Protein AF-A0A840Z2F3-F1 (afdb_monomer)

Structure (mmCIF, N/CA/C/O backbone):
data_AF-A0A840Z2F3-F1
#
_entry.id   AF-A0A840Z2F3-F1
#
loop_
_atom_site.group_PDB
_atom_site.id
_atom_site.type_symbol
_atom_site.label_atom_id
_atom_site.label_alt_id
_atom_site.label_comp_id
_atom_site.label_asym_id
_atom_site.label_entity_id
_atom_site.label_seq_id
_atom_site.pdbx_PDB_ins_code
_atom_site.Cartn_x
_atom_site.Cartn_y
_atom_site.Cartn_z
_atom_site.occupancy
_atom_site.B_iso_or_equiv
_atom_site.auth_seq_id
_atom_site.auth_comp_id
_atom_site.auth_asym_id
_atom_site.auth_atom_id
_atom_site.pdbx_PDB_model_num
ATOM 1 N N . MET A 1 1 ? -11.720 -9.420 8.077 1.00 64.56 1 MET A N 1
ATOM 2 C CA . MET A 1 1 ? -11.675 -9.975 6.702 1.00 64.56 1 MET A CA 1
ATOM 3 C C . MET A 1 1 ? -10.958 -9.035 5.726 1.00 64.56 1 MET A C 1
ATOM 5 O O . MET A 1 1 ? -10.013 -9.475 5.087 1.00 64.56 1 MET A O 1
ATOM 9 N N . ILE A 1 2 ? -11.306 -7.740 5.676 1.00 78.44 2 ILE A N 1
ATOM 10 C CA . ILE A 1 2 ? -10.686 -6.747 4.766 1.00 78.44 2 ILE A CA 1
ATOM 11 C C . ILE A 1 2 ? -9.157 -6.634 4.936 1.00 78.44 2 ILE A C 1
ATOM 13 O O . ILE A 1 2 ? -8.426 -6.596 3.950 1.00 78.44 2 ILE A O 1
ATOM 17 N N . GLY A 1 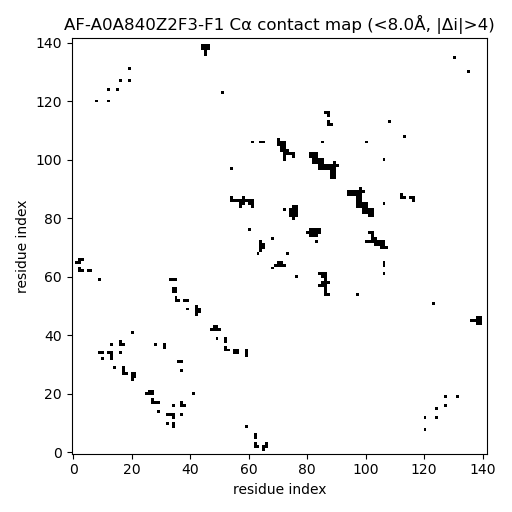3 ? -8.647 -6.679 6.174 1.00 79.38 3 GLY A N 1
ATOM 18 C CA . GLY A 1 3 ? -7.201 -6.673 6.433 1.00 79.38 3 GLY A CA 1
ATOM 19 C C . GLY A 1 3 ? -6.428 -7.838 5.790 1.00 79.38 3 GLY A C 1
ATOM 20 O O . GLY A 1 3 ? -5.272 -7.653 5.412 1.00 79.38 3 GLY A O 1
ATOM 21 N N . ASN A 1 4 ? -7.060 -9.007 5.610 1.00 83.69 4 ASN A N 1
ATOM 22 C CA . ASN A 1 4 ? -6.441 -10.154 4.935 1.00 83.69 4 ASN A CA 1
ATOM 23 C C . ASN A 1 4 ? -6.367 -9.922 3.425 1.00 83.69 4 ASN A C 1
ATOM 25 O O . ASN A 1 4 ? -5.296 -10.079 2.849 1.00 83.69 4 ASN A O 1
ATOM 29 N N . GLY A 1 5 ? -7.456 -9.450 2.810 1.00 84.88 5 GLY A N 1
ATOM 30 C CA . GLY A 1 5 ? -7.468 -9.114 1.383 1.00 84.88 5 GLY A CA 1
ATOM 31 C C . GLY A 1 5 ? -6.433 -8.039 1.035 1.00 84.88 5 GLY A C 1
ATOM 32 O O . GLY A 1 5 ? -5.634 -8.217 0.120 1.00 84.88 5 GLY A O 1
ATOM 33 N N . LEU A 1 6 ? -6.343 -6.968 1.834 1.00 85.69 6 LEU A N 1
ATOM 34 C CA . LEU A 1 6 ? -5.294 -5.952 1.665 1.00 85.69 6 LEU A CA 1
ATOM 35 C C . LEU A 1 6 ? -3.883 -6.530 1.831 1.00 85.69 6 LEU A C 1
ATOM 37 O O . LEU A 1 6 ? -2.946 -6.096 1.163 1.00 85.69 6 LEU A O 1
ATOM 41 N N . ARG A 1 7 ? -3.706 -7.513 2.719 1.00 87.25 7 ARG A N 1
ATOM 42 C CA . ARG A 1 7 ? -2.418 -8.184 2.907 1.00 87.25 7 ARG A CA 1
ATOM 43 C C . ARG A 1 7 ? -2.027 -9.035 1.711 1.00 87.25 7 ARG A C 1
ATOM 45 O O . ARG A 1 7 ? -0.850 -9.038 1.360 1.00 87.25 7 ARG A O 1
ATOM 52 N N . GLU A 1 8 ? -2.978 -9.728 1.109 1.00 89.75 8 GLU A N 1
ATOM 53 C CA . GLU A 1 8 ? -2.760 -10.528 -0.092 1.00 89.75 8 GLU A CA 1
ATOM 54 C C . GLU A 1 8 ? -2.453 -9.642 -1.301 1.00 89.75 8 GLU A C 1
ATOM 56 O O . GLU A 1 8 ? -1.465 -9.898 -1.984 1.00 89.75 8 GLU A O 1
ATOM 61 N N . LEU A 1 9 ? -3.196 -8.546 -1.498 1.00 89.12 9 LEU A N 1
ATOM 62 C CA . LEU A 1 9 ? -2.913 -7.563 -2.552 1.00 89.12 9 LEU A CA 1
ATOM 63 C C . LEU A 1 9 ? -1.521 -6.938 -2.395 1.00 89.12 9 LEU A C 1
ATOM 65 O O . LEU A 1 9 ? -0.743 -6.897 -3.349 1.00 89.12 9 LEU A O 1
ATOM 69 N N . ASP A 1 10 ? -1.165 -6.513 -1.178 1.00 89.88 10 ASP A N 1
ATOM 70 C CA . ASP A 1 10 ? 0.169 -5.972 -0.914 1.00 89.88 10 ASP A CA 1
ATOM 71 C C . ASP A 1 10 ? 1.263 -7.023 -1.133 1.00 89.88 10 ASP A C 1
ATOM 73 O O . ASP A 1 10 ? 2.326 -6.713 -1.669 1.00 89.88 10 ASP A O 1
ATOM 77 N N . ARG A 1 11 ? 1.010 -8.285 -0.755 1.00 89.81 11 ARG A N 1
ATOM 78 C CA . ARG A 1 11 ? 1.959 -9.382 -0.969 1.00 89.81 11 ARG A CA 1
ATOM 79 C C . ARG A 1 11 ? 2.120 -9.714 -2.450 1.00 89.81 11 ARG A C 1
ATOM 81 O O . ARG A 1 11 ? 3.247 -9.967 -2.867 1.00 89.81 11 ARG A O 1
ATOM 88 N N . PHE A 1 12 ? 1.043 -9.688 -3.228 1.00 90.38 12 PHE A N 1
ATOM 89 C CA . PHE A 1 12 ? 1.098 -9.873 -4.673 1.00 90.38 12 PHE A CA 1
ATOM 90 C C . PHE A 1 12 ? 1.979 -8.801 -5.325 1.00 90.38 12 PHE A C 1
ATOM 92 O O . PHE A 1 12 ? 2.934 -9.142 -6.021 1.00 90.38 12 PHE A O 1
ATOM 99 N N . LEU A 1 13 ? 1.750 -7.519 -5.012 1.00 90.75 13 LEU A N 1
ATOM 100 C CA . LEU A 1 13 ? 2.592 -6.430 -5.521 1.00 90.75 13 LEU A CA 1
ATOM 101 C C . LEU A 1 13 ? 4.056 -6.579 -5.074 1.00 90.75 13 LEU A C 1
ATOM 103 O O . LEU A 1 13 ? 4.980 -6.338 -5.848 1.00 90.75 13 LEU A O 1
ATOM 107 N N . ASN A 1 14 ? 4.281 -7.007 -3.831 1.00 91.44 14 ASN A N 1
ATOM 108 C CA . ASN A 1 14 ? 5.617 -7.252 -3.297 1.00 91.44 14 ASN A CA 1
ATOM 109 C C . ASN A 1 14 ? 6.392 -8.323 -4.088 1.00 91.44 14 ASN A C 1
ATOM 111 O O . ASN A 1 14 ? 7.595 -8.162 -4.279 1.00 91.44 14 ASN A O 1
ATOM 115 N N . VAL A 1 15 ? 5.713 -9.390 -4.524 1.00 91.25 15 VAL A N 1
ATOM 116 C CA . VAL A 1 15 ? 6.289 -10.455 -5.364 1.00 91.25 15 VAL A CA 1
ATOM 117 C C . VAL A 1 15 ? 6.507 -9.958 -6.790 1.00 91.25 15 VAL A C 1
ATOM 119 O O . VAL A 1 15 ? 7.592 -10.141 -7.328 1.00 91.25 15 VAL A O 1
ATOM 122 N N . LEU A 1 16 ? 5.536 -9.251 -7.376 1.00 89.94 16 LEU A N 1
ATOM 123 C CA . LEU A 1 16 ? 5.674 -8.675 -8.719 1.00 89.94 16 LEU A CA 1
ATOM 124 C C . LEU A 1 16 ? 6.895 -7.744 -8.825 1.00 89.94 16 LEU A C 1
ATOM 126 O O . LEU A 1 16 ? 7.594 -7.740 -9.838 1.00 89.94 16 LEU A O 1
ATOM 130 N N . LEU A 1 17 ? 7.191 -6.992 -7.762 1.00 89.88 17 LEU A N 1
ATOM 131 C CA . LEU A 1 17 ? 8.405 -6.182 -7.664 1.00 89.88 17 LEU A CA 1
ATOM 132 C C . LEU A 1 17 ? 9.689 -7.020 -7.657 1.00 89.88 17 LEU A C 1
ATOM 134 O O . LEU A 1 17 ? 10.644 -6.635 -8.324 1.00 89.88 17 LEU A O 1
ATOM 138 N N . ASP A 1 18 ? 9.732 -8.148 -6.942 1.00 89.69 18 ASP A N 1
ATOM 139 C CA . ASP A 1 18 ? 10.906 -9.035 -6.959 1.00 89.69 18 ASP A CA 1
ATOM 140 C C . ASP A 1 18 ? 11.145 -9.622 -8.353 1.00 89.69 18 ASP A C 1
ATOM 142 O O . ASP A 1 18 ? 12.285 -9.647 -8.824 1.00 89.69 18 ASP A O 1
ATOM 146 N N . GLU A 1 19 ? 10.079 -10.047 -9.031 1.00 88.69 19 GLU A N 1
ATOM 147 C CA . GLU A 1 19 ? 10.160 -10.563 -10.400 1.00 88.69 19 GLU A CA 1
ATOM 148 C C . GLU A 1 19 ? 10.648 -9.479 -11.366 1.00 88.69 19 GLU A C 1
ATOM 150 O O . GLU A 1 19 ? 11.578 -9.697 -12.141 1.00 88.69 19 GLU A O 1
ATOM 155 N N . THR A 1 20 ? 10.108 -8.262 -11.252 1.00 87.00 20 THR A N 1
ATOM 156 C CA . THR A 1 20 ? 10.538 -7.110 -12.062 1.00 87.00 20 THR A CA 1
ATOM 157 C C . THR A 1 20 ? 12.016 -6.787 -11.820 1.00 87.00 20 THR A C 1
ATOM 159 O O . THR A 1 20 ? 12.789 -6.636 -12.764 1.00 87.00 20 THR A O 1
ATOM 162 N N . MET A 1 21 ? 12.456 -6.746 -10.558 1.00 87.19 21 MET A N 1
ATOM 163 C CA . MET A 1 21 ? 13.870 -6.560 -10.214 1.00 87.19 21 MET A CA 1
ATOM 164 C C . MET A 1 21 ? 14.749 -7.658 -10.830 1.00 87.19 21 MET A C 1
ATOM 166 O O . MET A 1 21 ? 15.792 -7.351 -11.410 1.00 87.19 21 MET A O 1
ATOM 170 N N . THR A 1 22 ? 14.313 -8.917 -10.766 1.00 87.94 22 THR A N 1
ATOM 171 C CA . THR A 1 22 ? 15.037 -10.071 -11.323 1.00 87.94 22 THR A CA 1
ATOM 172 C C . THR A 1 22 ? 15.185 -9.963 -12.841 1.00 87.94 22 THR A C 1
ATOM 174 O O . THR A 1 22 ? 16.288 -10.134 -13.364 1.00 87.94 22 THR A O 1
ATOM 177 N N . LEU A 1 23 ? 14.116 -9.587 -13.550 1.00 86.69 23 LEU A N 1
ATOM 178 C CA . LEU A 1 23 ? 14.134 -9.346 -14.999 1.00 86.69 23 LEU A CA 1
ATOM 179 C C . LEU A 1 23 ? 15.140 -8.254 -15.397 1.00 86.69 23 LEU A C 1
ATOM 181 O O . LEU A 1 23 ? 15.828 -8.377 -16.412 1.00 86.69 23 LEU A O 1
ATOM 185 N N . HIS A 1 24 ? 15.302 -7.224 -14.564 1.00 83.75 24 HIS A N 1
ATOM 186 C CA . HIS A 1 24 ? 16.296 -6.164 -14.756 1.00 83.75 24 HIS A CA 1
ATOM 187 C C . HIS A 1 24 ? 17.697 -6.497 -14.209 1.00 83.75 24 HIS A C 1
ATOM 189 O O . HIS A 1 24 ? 18.563 -5.622 -14.179 1.00 83.75 24 HIS A O 1
ATOM 195 N N . ARG A 1 25 ? 17.956 -7.754 -13.813 1.00 86.00 25 ARG A N 1
ATOM 196 C CA . ARG A 1 25 ? 19.225 -8.220 -13.212 1.00 86.00 25 ARG A CA 1
ATOM 197 C C . ARG A 1 25 ? 19.608 -7.471 -11.932 1.00 86.00 25 ARG A C 1
ATOM 199 O O . ARG A 1 25 ? 20.785 -7.363 -11.588 1.00 86.00 25 ARG A O 1
ATOM 206 N N . LEU A 1 26 ? 18.612 -6.962 -11.218 1.00 84.25 26 LEU A N 1
ATOM 207 C CA . LEU A 1 26 ? 18.775 -6.422 -9.880 1.00 84.25 26 LEU A CA 1
ATOM 208 C C . LEU A 1 26 ? 18.661 -7.530 -8.846 1.00 84.25 26 LEU A C 1
ATOM 210 O O . LEU A 1 26 ? 17.978 -8.534 -9.038 1.00 84.25 26 LEU A O 1
ATOM 214 N N . ARG A 1 27 ? 19.304 -7.318 -7.697 1.00 83.88 27 ARG A N 1
ATOM 215 C CA . ARG A 1 27 ? 19.164 -8.222 -6.559 1.00 83.88 27 ARG A CA 1
ATOM 216 C C . ARG A 1 27 ? 17.758 -8.091 -5.971 1.00 83.88 27 ARG A C 1
ATOM 218 O O . ARG A 1 27 ? 17.498 -7.148 -5.220 1.00 83.88 27 ARG A O 1
ATOM 225 N N . ALA A 1 28 ? 16.888 -9.047 -6.289 1.00 80.62 28 ALA A N 1
ATOM 226 C CA . ALA A 1 28 ? 15.613 -9.226 -5.606 1.00 80.62 28 ALA A CA 1
ATOM 227 C C . ALA A 1 28 ? 15.832 -9.431 -4.099 1.00 80.62 28 ALA A C 1
ATOM 229 O O . ALA A 1 28 ? 16.865 -9.953 -3.661 1.00 80.62 28 ALA A O 1
ATOM 230 N N . ARG A 1 29 ? 14.862 -8.992 -3.294 1.00 81.44 29 ARG A N 1
ATOM 231 C CA . ARG A 1 29 ? 14.918 -9.074 -1.827 1.00 81.44 29 ARG A CA 1
ATOM 232 C C . ARG A 1 29 ? 13.662 -9.776 -1.316 1.00 81.44 29 ARG A C 1
ATOM 234 O O . ARG A 1 29 ? 12.784 -9.119 -0.751 1.00 81.44 29 ARG A O 1
ATOM 241 N N . PRO A 1 30 ? 13.528 -11.095 -1.532 1.00 78.75 30 PRO A N 1
ATOM 242 C CA . PRO A 1 30 ? 12.312 -11.834 -1.182 1.00 78.75 30 PRO A CA 1
ATOM 243 C C . PRO A 1 30 ? 11.996 -11.794 0.323 1.0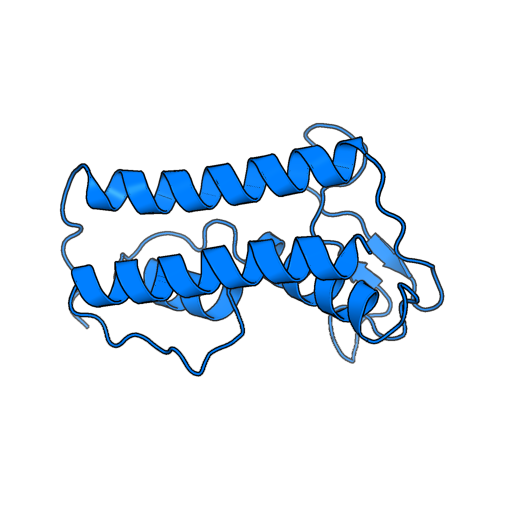0 78.75 30 PRO A C 1
ATOM 245 O O . PRO A 1 30 ? 10.835 -11.894 0.723 1.00 78.75 30 PRO A O 1
ATOM 248 N N . ASP A 1 31 ? 13.014 -11.578 1.155 1.00 81.44 31 ASP A N 1
ATOM 249 C CA . ASP A 1 31 ? 12.940 -11.364 2.600 1.00 81.44 31 ASP A CA 1
ATOM 250 C C . ASP A 1 31 ? 12.332 -10.001 2.990 1.00 81.44 31 ASP A C 1
ATOM 252 O O . ASP A 1 31 ? 11.737 -9.855 4.063 1.00 81.44 31 ASP A O 1
ATOM 256 N N . GLN A 1 32 ? 12.407 -9.002 2.107 1.00 81.75 32 GLN A N 1
ATOM 257 C CA . GLN A 1 32 ? 11.899 -7.658 2.357 1.00 81.75 32 GLN A CA 1
ATOM 258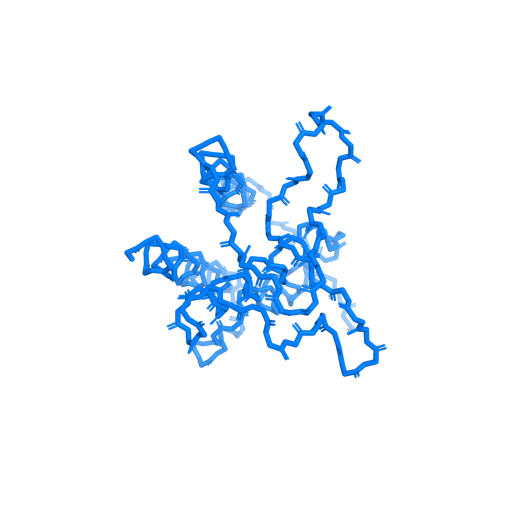 C C . GLN A 1 32 ? 10.371 -7.584 2.182 1.00 81.75 32 GLN A C 1
ATOM 260 O O . GLN A 1 32 ? 9.826 -7.265 1.126 1.00 81.75 32 GLN A O 1
ATOM 265 N N . LYS A 1 33 ? 9.645 -7.796 3.283 1.00 77.94 33 LYS A N 1
ATOM 266 C CA . LYS A 1 33 ? 8.167 -7.770 3.326 1.00 77.94 33 LYS A CA 1
ATOM 267 C C . LYS A 1 33 ? 7.535 -6.377 3.177 1.00 77.94 33 LYS A C 1
ATOM 269 O O . LYS A 1 33 ? 6.313 -6.260 3.181 1.00 77.94 33 LYS A O 1
ATOM 274 N N . ASN A 1 34 ? 8.341 -5.317 3.100 1.00 84.38 34 ASN A N 1
ATOM 275 C CA . ASN A 1 34 ? 7.859 -3.947 2.930 1.00 84.38 34 ASN A CA 1
ATOM 276 C C . ASN A 1 34 ? 7.893 -3.555 1.446 1.00 84.38 34 ASN A C 1
ATOM 278 O O . ASN A 1 34 ? 8.960 -3.291 0.886 1.00 84.38 34 ASN A O 1
ATOM 282 N N . THR A 1 35 ? 6.708 -3.508 0.839 1.00 89.06 35 THR A N 1
ATOM 283 C CA . THR A 1 35 ? 6.482 -3.162 -0.570 1.00 89.06 35 THR A CA 1
ATOM 284 C C . THR A 1 35 ? 6.959 -1.753 -0.909 1.00 89.06 35 THR A C 1
ATOM 286 O O . THR A 1 35 ? 7.636 -1.580 -1.918 1.00 89.06 35 THR A O 1
ATOM 289 N N . ALA A 1 36 ? 6.728 -0.766 -0.037 1.00 89.06 36 ALA A N 1
ATOM 290 C CA . ALA A 1 36 ? 7.194 0.605 -0.257 1.00 89.06 36 ALA A CA 1
ATOM 291 C C . ALA A 1 36 ? 8.725 0.692 -0.331 1.00 89.06 36 ALA A C 1
ATOM 293 O O . ALA A 1 36 ? 9.275 1.350 -1.207 1.00 89.06 36 ALA A O 1
ATOM 294 N N . ASN A 1 37 ? 9.435 -0.040 0.534 1.00 88.88 37 ASN A N 1
ATOM 295 C CA . ASN A 1 37 ? 10.897 -0.069 0.480 1.00 88.88 37 ASN A CA 1
ATOM 296 C C . ASN A 1 37 ? 11.415 -0.730 -0.812 1.00 88.88 37 ASN A C 1
ATOM 298 O O . ASN A 1 37 ? 12.452 -0.317 -1.326 1.00 88.88 37 ASN A O 1
ATOM 302 N N . LYS A 1 38 ? 10.730 -1.762 -1.334 1.00 90.31 38 LYS A N 1
ATOM 303 C CA . LYS A 1 38 ? 11.113 -2.399 -2.610 1.00 90.31 38 LYS A CA 1
ATOM 304 C C . LYS A 1 38 ? 10.884 -1.452 -3.776 1.00 90.31 38 LYS A C 1
ATOM 306 O O . LYS A 1 38 ? 11.771 -1.265 -4.600 1.00 90.31 38 LYS A O 1
ATOM 311 N N . TRP A 1 39 ? 9.721 -0.814 -3.778 1.00 90.00 39 TRP A N 1
ATOM 312 C CA . TRP A 1 39 ? 9.369 0.206 -4.746 1.00 90.00 39 TRP A CA 1
ATOM 313 C C . TRP A 1 39 ? 10.386 1.355 -4.756 1.00 90.00 39 TRP A C 1
ATOM 315 O O . TRP A 1 39 ? 10.914 1.702 -5.806 1.00 90.00 39 TRP A O 1
ATOM 325 N N . SER A 1 40 ? 10.737 1.893 -3.586 1.00 88.81 40 SER A N 1
ATOM 326 C CA . SER A 1 40 ? 11.735 2.959 -3.463 1.00 88.81 40 SER A CA 1
ATOM 327 C C . SER A 1 40 ? 13.108 2.543 -4.001 1.00 88.81 40 SER A C 1
ATOM 329 O O . SER A 1 40 ? 13.728 3.310 -4.736 1.00 88.81 40 SER A O 1
ATOM 331 N N . ALA A 1 41 ? 13.562 1.318 -3.711 1.00 87.31 41 ALA A N 1
ATOM 332 C CA . ALA A 1 41 ? 14.813 0.792 -4.256 1.00 87.31 41 ALA A CA 1
ATOM 333 C C . ALA A 1 41 ? 14.769 0.654 -5.789 1.00 87.31 41 ALA A C 1
ATOM 335 O O . ALA A 1 41 ? 15.737 0.997 -6.467 1.00 87.31 41 ALA A O 1
ATOM 336 N N . PHE A 1 42 ? 13.641 0.190 -6.333 1.00 86.94 42 PHE A N 1
ATOM 337 C CA . PHE A 1 42 ? 13.436 0.069 -7.773 1.00 86.94 42 PHE A CA 1
ATOM 338 C C . PHE A 1 42 ? 13.429 1.438 -8.470 1.00 86.94 42 PHE A C 1
ATOM 340 O O . PHE A 1 42 ? 14.173 1.640 -9.428 1.00 86.94 42 PHE A O 1
ATOM 347 N N . GLN A 1 43 ? 12.676 2.411 -7.948 1.00 87.19 43 GLN A N 1
ATOM 348 C CA . GLN A 1 43 ? 12.641 3.776 -8.488 1.00 87.19 43 GLN A CA 1
ATOM 349 C C . GLN A 1 43 ? 14.008 4.461 -8.418 1.00 87.19 43 GLN A C 1
ATOM 351 O O . GLN A 1 43 ? 14.411 5.122 -9.372 1.00 87.19 43 GLN A O 1
ATOM 356 N N . HIS A 1 44 ? 14.747 4.262 -7.323 1.00 87.06 44 HIS A N 1
ATOM 357 C CA . HIS A 1 44 ? 16.098 4.797 -7.185 1.00 87.06 44 HIS A CA 1
ATOM 358 C C . HIS A 1 44 ? 17.037 4.254 -8.268 1.00 87.06 44 HIS A C 1
ATOM 360 O O . HIS A 1 44 ? 17.732 5.030 -8.916 1.00 87.06 44 HIS A O 1
ATOM 366 N N . TRP A 1 45 ? 17.007 2.942 -8.527 1.00 85.31 45 TRP A N 1
ATOM 367 C CA . TRP A 1 45 ? 17.782 2.348 -9.620 1.00 85.31 45 TRP A CA 1
ATOM 368 C C . TRP A 1 45 ? 17.403 2.920 -10.997 1.00 85.31 45 TRP A C 1
ATOM 370 O O . TRP A 1 45 ? 18.279 3.152 -11.833 1.00 85.31 45 TRP A O 1
ATOM 380 N N . ARG A 1 46 ? 16.114 3.197 -11.220 1.00 81.38 46 ARG A N 1
ATOM 381 C CA . ARG A 1 46 ? 15.617 3.818 -12.457 1.00 81.38 46 ARG A CA 1
ATOM 382 C C . ARG A 1 46 ? 15.989 5.294 -12.611 1.00 81.38 46 ARG A C 1
ATOM 384 O O . ARG A 1 46 ? 15.781 5.844 -13.688 1.00 81.38 46 ARG A O 1
ATOM 391 N N . GLY A 1 47 ? 16.461 5.956 -11.553 1.00 82.75 47 GLY A N 1
ATOM 392 C CA . GLY A 1 47 ? 16.557 7.418 -11.522 1.00 82.75 47 GLY A CA 1
ATOM 393 C C . GLY A 1 47 ? 15.189 8.108 -11.619 1.00 82.75 47 GLY A C 1
ATOM 394 O O . GLY A 1 47 ? 15.112 9.267 -12.018 1.00 82.75 47 GLY A O 1
ATOM 395 N N . ALA A 1 48 ? 14.106 7.397 -11.288 1.00 82.12 48 ALA A N 1
ATOM 396 C CA . ALA A 1 48 ? 12.746 7.911 -11.349 1.00 82.12 48 ALA A CA 1
ATOM 397 C C . ALA A 1 48 ? 12.338 8.548 -10.005 1.00 82.12 48 ALA A C 1
ATOM 399 O O . ALA A 1 48 ? 12.831 8.140 -8.947 1.00 82.12 48 ALA A O 1
ATOM 400 N N . PRO A 1 49 ? 11.405 9.518 -10.002 1.00 81.44 49 PRO A N 1
ATOM 401 C CA . PRO A 1 49 ? 10.856 10.063 -8.767 1.00 81.44 49 PRO A CA 1
ATOM 402 C C . PRO A 1 49 ? 10.245 8.971 -7.881 1.00 81.44 49 PRO A C 1
ATOM 404 O O . PRO A 1 49 ? 9.699 7.983 -8.375 1.00 81.44 49 PRO A O 1
ATOM 407 N N . LEU A 1 50 ? 10.221 9.190 -6.563 1.00 80.25 50 LEU A N 1
ATOM 408 C CA . LEU A 1 50 ? 9.519 8.327 -5.600 1.00 80.25 50 LEU A CA 1
ATOM 409 C C . LEU A 1 50 ? 7.983 8.500 -5.658 1.00 80.25 50 LEU A C 1
ATOM 411 O O . LEU A 1 50 ? 7.319 8.585 -4.624 1.00 80.25 50 LEU A O 1
ATOM 415 N N . SER A 1 51 ? 7.429 8.544 -6.877 1.00 77.56 51 SER A N 1
ATOM 416 C CA . SER A 1 51 ? 6.324 7.674 -7.278 1.00 77.56 51 SER A CA 1
ATOM 417 C C . SER A 1 51 ? 5.599 6.972 -6.145 1.00 77.56 51 SER A C 1
ATOM 419 O O . SER A 1 51 ? 6.220 6.067 -5.622 1.00 77.56 51 SER A O 1
ATOM 421 N N . HIS A 1 52 ? 4.381 7.296 -5.710 1.00 87.25 52 HIS A N 1
ATOM 422 C CA . HIS A 1 52 ? 3.577 6.372 -4.877 1.00 87.25 52 HIS A CA 1
ATOM 423 C C . HIS A 1 52 ? 4.111 5.971 -3.473 1.00 87.25 52 HIS A C 1
ATOM 425 O O . HIS A 1 52 ? 3.352 5.387 -2.698 1.00 87.25 52 HIS A O 1
ATOM 431 N N . ASP A 1 53 ? 5.356 6.295 -3.086 1.00 87.75 53 ASP A N 1
ATOM 432 C CA . ASP A 1 53 ? 6.029 5.771 -1.879 1.00 87.75 53 ASP A CA 1
ATOM 433 C C . ASP A 1 53 ? 5.255 6.115 -0.602 1.00 87.75 53 ASP A C 1
ATOM 435 O O . ASP A 1 53 ? 4.976 5.235 0.215 1.00 87.75 53 ASP A O 1
ATOM 439 N N . LYS A 1 54 ? 4.814 7.372 -0.469 1.00 88.12 54 LYS A N 1
ATOM 440 C CA . LYS A 1 54 ? 4.018 7.825 0.682 1.00 88.12 54 LYS A CA 1
ATOM 441 C C . LYS A 1 54 ? 2.745 6.990 0.857 1.00 88.12 54 LYS A C 1
ATOM 443 O O . LYS A 1 54 ? 2.468 6.528 1.966 1.00 88.12 54 LYS A O 1
ATOM 448 N N . ARG A 1 55 ? 2.013 6.746 -0.237 1.00 91.62 55 ARG A N 1
ATOM 449 C CA . ARG A 1 55 ? 0.760 5.975 -0.227 1.00 91.62 55 ARG A CA 1
ATOM 450 C C . ARG A 1 55 ? 1.014 4.490 0.032 1.00 91.62 55 ARG A C 1
ATOM 452 O O . ARG A 1 55 ? 0.320 3.903 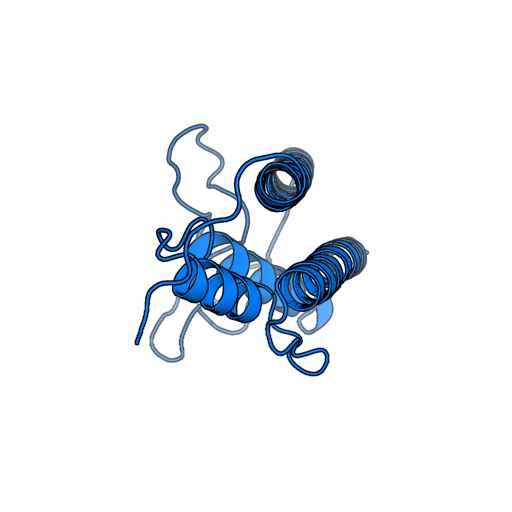0.854 1.00 91.62 55 ARG A O 1
ATOM 459 N N . LEU A 1 56 ? 2.063 3.900 -0.547 1.00 92.06 56 LEU A N 1
ATOM 460 C CA . LEU A 1 56 ? 2.461 2.513 -0.260 1.00 92.06 56 LEU A CA 1
ATOM 461 C C . LEU A 1 56 ? 2.870 2.317 1.210 1.00 92.06 56 LEU A C 1
ATOM 463 O O . LEU A 1 56 ? 2.504 1.316 1.829 1.00 92.06 56 LEU A O 1
ATOM 467 N N . ARG A 1 57 ? 3.584 3.278 1.813 1.00 92.00 57 ARG A N 1
ATOM 468 C CA . ARG A 1 57 ? 3.909 3.235 3.250 1.00 92.00 57 ARG A CA 1
ATOM 469 C C . ARG A 1 57 ? 2.649 3.309 4.106 1.00 92.00 57 ARG A C 1
ATOM 471 O O . ARG A 1 57 ? 2.536 2.549 5.070 1.00 92.00 57 ARG A O 1
ATOM 478 N N . ALA A 1 58 ? 1.732 4.214 3.773 1.00 92.69 58 ALA A N 1
ATOM 479 C CA . ALA A 1 58 ? 0.461 4.364 4.477 1.00 92.69 58 ALA A CA 1
ATOM 480 C C . ALA A 1 58 ? -0.415 3.104 4.355 1.00 92.69 58 ALA A C 1
ATOM 482 O O . ALA A 1 58 ? -0.938 2.626 5.361 1.00 92.69 58 ALA A O 1
ATOM 483 N N . LEU A 1 59 ? -0.477 2.472 3.178 1.00 92.38 59 LEU A N 1
ATOM 484 C CA . LEU A 1 59 ? -1.145 1.179 2.975 1.00 92.38 59 LEU A CA 1
ATOM 485 C C . LEU A 1 59 ? -0.517 0.067 3.818 1.00 92.38 59 LEU A C 1
ATOM 487 O O . LEU A 1 59 ? -1.231 -0.673 4.494 1.00 92.38 59 LEU A O 1
ATOM 491 N N . GLY A 1 60 ? 0.816 -0.013 3.862 1.00 91.06 60 GLY A N 1
ATOM 492 C CA . GLY A 1 60 ? 1.522 -0.974 4.709 1.00 91.06 60 GLY A CA 1
ATOM 493 C C . GLY A 1 60 ? 1.187 -0.815 6.198 1.00 91.06 60 GLY A C 1
ATOM 494 O O . GLY A 1 60 ? 0.989 -1.814 6.898 1.00 91.06 60 GLY A O 1
ATOM 495 N N . ARG A 1 61 ? 1.073 0.430 6.684 1.00 92.12 61 ARG A N 1
ATOM 496 C CA . ARG A 1 61 ? 0.622 0.728 8.055 1.00 92.12 61 ARG A CA 1
ATOM 497 C C . ARG A 1 61 ? -0.849 0.366 8.262 1.00 92.12 61 ARG A C 1
ATOM 499 O O . ARG A 1 61 ? -1.146 -0.327 9.232 1.00 92.12 61 ARG A O 1
ATOM 506 N N . SER A 1 62 ? -1.724 0.752 7.336 1.00 92.88 62 SER A N 1
ATOM 507 C CA . SER A 1 62 ? -3.173 0.479 7.355 1.00 92.88 62 SER A CA 1
ATOM 508 C C . SER A 1 62 ? -3.461 -1.014 7.434 1.00 92.88 62 SER A C 1
ATOM 510 O O . SER A 1 62 ? -4.141 -1.477 8.346 1.00 92.88 62 SER A O 1
ATOM 512 N N . ARG A 1 63 ? -2.829 -1.802 6.560 1.00 91.19 63 ARG A N 1
ATOM 513 C CA . ARG A 1 63 ? -2.890 -3.265 6.590 1.00 91.1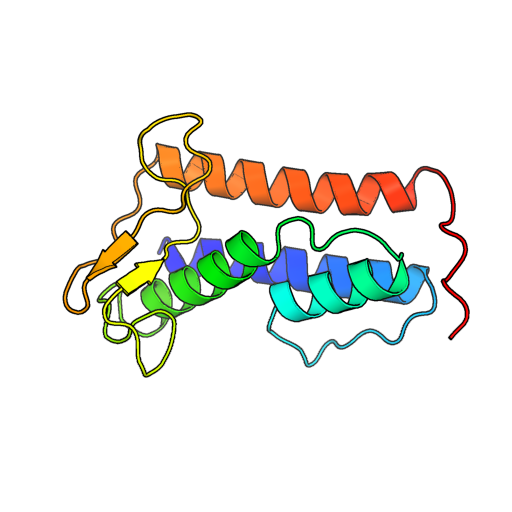9 63 ARG A CA 1
ATOM 514 C C . ARG A 1 63 ? -2.437 -3.823 7.936 1.00 91.19 63 ARG A C 1
ATOM 516 O O . ARG A 1 63 ? -3.106 -4.682 8.500 1.00 91.19 63 ARG A O 1
ATOM 523 N N . ASN A 1 64 ? -1.289 -3.373 8.448 1.00 90.06 64 ASN A N 1
ATOM 524 C CA . ASN A 1 64 ? -0.778 -3.866 9.727 1.00 90.06 64 ASN A CA 1
ATOM 525 C C . ASN A 1 64 ? -1.727 -3.519 10.887 1.00 90.06 64 ASN A C 1
ATOM 527 O O . ASN A 1 64 ? -1.889 -4.345 11.778 1.00 90.06 64 ASN A O 1
ATOM 531 N N . CYS A 1 65 ? -2.356 -2.341 10.862 1.00 91.75 65 CYS A N 1
ATOM 532 C CA . CYS A 1 65 ? -3.357 -1.924 11.844 1.00 91.75 65 CYS A CA 1
ATOM 533 C C . CYS A 1 65 ? -4.598 -2.828 11.799 1.00 91.75 65 CYS A C 1
ATOM 535 O O . CYS A 1 65 ? -4.987 -3.400 12.817 1.00 91.75 65 CYS A O 1
ATOM 537 N N . LEU A 1 66 ? -5.161 -3.051 10.607 1.00 91.12 66 LEU A N 1
ATOM 538 C CA . LEU A 1 66 ? -6.316 -3.935 10.410 1.00 91.12 66 LEU A CA 1
ATOM 539 C C . LEU A 1 66 ? -6.022 -5.388 10.804 1.00 91.12 66 LEU A C 1
ATOM 541 O O . LEU A 1 66 ? -6.895 -6.070 11.330 1.00 91.12 66 LEU A O 1
ATOM 545 N N . PHE A 1 67 ? -4.804 -5.870 10.544 1.00 87.62 67 PHE A N 1
ATOM 546 C CA . PHE A 1 67 ? -4.434 -7.265 10.780 1.00 87.62 67 PHE A CA 1
ATOM 547 C C . PHE A 1 67 ? -4.020 -7.549 12.230 1.00 87.62 67 PHE A C 1
ATOM 549 O O . PHE A 1 67 ? -4.481 -8.524 12.811 1.00 87.62 67 PHE A O 1
ATOM 556 N N . TYR A 1 68 ? -3.144 -6.728 12.820 1.00 88.75 68 TYR A N 1
ATOM 557 C CA . TYR A 1 68 ? -2.580 -6.990 14.153 1.00 88.75 68 TYR A CA 1
ATOM 558 C C . TYR A 1 68 ? -3.328 -6.290 15.287 1.00 88.75 68 TYR A C 1
ATOM 560 O O . TYR A 1 68 ? -3.291 -6.772 16.414 1.00 88.75 68 TYR A O 1
ATOM 568 N N . CYS A 1 69 ? -3.974 -5.156 15.015 1.00 90.25 69 CYS A N 1
ATOM 569 C CA . CYS A 1 69 ? -4.651 -4.348 16.034 1.00 90.25 69 CYS A CA 1
ATOM 570 C C . CYS A 1 69 ? -6.180 -4.401 15.901 1.00 90.25 69 CYS A C 1
ATOM 572 O O . CYS A 1 69 ? -6.879 -3.620 16.539 1.00 90.25 69 CYS A O 1
ATOM 574 N N . GLY A 1 70 ? -6.706 -5.281 15.041 1.00 88.25 70 GLY A N 1
ATOM 575 C CA . GLY A 1 70 ? -8.144 -5.392 14.786 1.00 88.25 70 GLY A CA 1
ATOM 576 C C . GLY A 1 70 ? -8.773 -4.117 14.216 1.00 88.25 70 GLY A C 1
ATOM 577 O O . GLY A 1 70 ? -9.981 -3.958 14.313 1.00 88.25 70 GLY A O 1
ATOM 578 N N . GLY A 1 71 ? -7.968 -3.207 13.654 1.00 90.75 71 GLY A N 1
ATOM 579 C CA . GLY A 1 71 ? -8.419 -1.904 13.158 1.00 90.75 71 GLY A CA 1
ATOM 580 C C . GLY A 1 71 ? -8.285 -0.751 14.154 1.00 90.75 71 GLY A C 1
ATOM 581 O O . GLY A 1 71 ? -8.389 0.393 13.733 1.00 90.75 71 GLY A O 1
ATOM 582 N N . TYR A 1 72 ? -7.970 -0.997 15.428 1.00 94.62 72 TYR A N 1
ATOM 583 C CA . TYR A 1 72 ? -7.753 0.087 16.390 1.00 94.62 72 TYR A CA 1
ATOM 584 C C . TYR A 1 72 ? -6.359 0.696 16.262 1.00 94.62 72 TYR A C 1
ATOM 586 O O . TYR A 1 72 ? -5.339 -0.001 16.295 1.00 94.62 72 TYR A O 1
ATOM 594 N N . ILE A 1 73 ? -6.309 2.020 16.158 1.00 93.88 73 ILE A N 1
ATOM 595 C CA . ILE A 1 73 ? -5.065 2.758 15.971 1.00 93.88 73 ILE A CA 1
ATOM 596 C C . ILE A 1 73 ? -4.385 2.942 17.322 1.00 93.88 73 ILE A C 1
ATOM 598 O O . ILE A 1 73 ? -4.799 3.740 18.156 1.00 93.88 73 ILE A O 1
ATOM 602 N N . THR A 1 74 ? -3.293 2.212 17.530 1.00 91.62 74 THR A N 1
ATOM 603 C CA . THR A 1 74 ? -2.514 2.242 18.781 1.00 91.62 74 THR A CA 1
ATOM 604 C C . THR A 1 74 ? -1.252 3.099 18.691 1.00 91.62 74 THR A C 1
ATOM 606 O O . THR A 1 74 ? -0.585 3.340 19.695 1.00 91.62 74 THR A O 1
ATOM 609 N N . ARG A 1 75 ? -0.893 3.550 17.485 1.00 90.81 75 ARG A N 1
ATOM 610 C CA . ARG A 1 75 ? 0.318 4.329 17.201 1.00 90.81 75 ARG A CA 1
ATOM 611 C C . ARG A 1 75 ? 0.112 5.222 15.986 1.00 90.81 75 ARG A C 1
ATOM 613 O O . ARG A 1 75 ? -0.543 4.804 15.034 1.00 90.81 75 ARG A O 1
ATOM 620 N N . G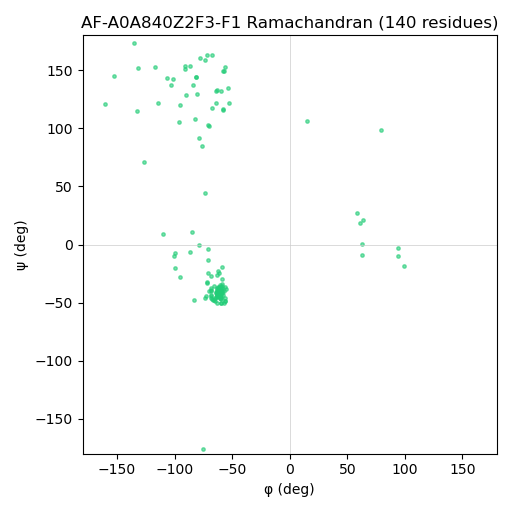LY A 1 76 ? 0.718 6.406 16.008 1.00 91.75 76 GLY A N 1
ATOM 621 C CA . GLY A 1 76 ? 0.794 7.270 14.834 1.00 91.75 76 GLY A CA 1
ATOM 622 C C . GLY A 1 76 ? 1.812 6.778 13.802 1.00 91.75 76 GLY A C 1
ATOM 623 O O . GLY A 1 76 ? 2.441 5.727 13.957 1.00 91.75 76 GLY A O 1
ATOM 624 N N . ASP A 1 77 ? 1.989 7.563 12.743 1.00 90.44 77 ASP A N 1
ATOM 625 C CA . ASP A 1 77 ? 2.917 7.280 11.645 1.00 90.44 77 ASP A CA 1
ATOM 626 C C . ASP A 1 77 ? 4.373 7.127 12.107 1.00 90.44 77 ASP A C 1
ATOM 628 O O . ASP A 1 77 ? 5.124 6.316 11.556 1.00 90.44 77 ASP A O 1
ATOM 632 N N . SER A 1 78 ? 4.763 7.877 13.137 1.00 87.75 78 SER A N 1
ATOM 633 C CA . SER A 1 78 ? 6.043 7.768 13.828 1.00 87.75 78 SER A CA 1
ATOM 634 C C . SER A 1 78 ? 5.856 7.827 15.351 1.00 87.75 78 SER A C 1
ATOM 636 O O . SER A 1 78 ? 4.768 8.103 15.857 1.00 87.75 78 SER A O 1
ATOM 638 N N . ARG A 1 79 ? 6.939 7.595 16.106 1.00 82.50 79 ARG A N 1
ATOM 639 C CA . ARG A 1 79 ? 6.923 7.670 17.579 1.00 82.50 79 ARG A CA 1
ATOM 640 C C . ARG A 1 79 ? 6.577 9.063 18.119 1.00 82.50 79 ARG A C 1
ATOM 642 O O . ARG A 1 79 ? 6.157 9.158 19.265 1.00 82.50 79 ARG A O 1
ATOM 649 N N . SER A 1 80 ? 6.775 10.119 17.331 1.00 84.81 80 SER A N 1
ATOM 650 C CA . SER A 1 80 ? 6.532 11.506 17.743 1.00 84.81 80 SER A CA 1
ATOM 651 C C . SER A 1 80 ? 5.199 12.072 17.247 1.00 84.81 80 SER A C 1
ATOM 653 O O . SER A 1 80 ? 4.823 13.169 17.650 1.00 84.81 80 SER A O 1
ATOM 655 N N . THR A 1 81 ? 4.466 11.355 16.390 1.00 88.00 81 THR A N 1
ATOM 656 C CA . THR A 1 81 ? 3.213 11.844 15.796 1.00 88.00 81 THR A CA 1
ATOM 657 C C . THR A 1 81 ? 2.003 11.219 16.476 1.00 88.00 81 THR A C 1
ATOM 659 O O . THR A 1 81 ? 1.964 10.005 16.670 1.00 88.00 81 THR A O 1
ATOM 662 N N . ARG A 1 82 ? 0.971 12.023 16.751 1.00 90.00 82 ARG A N 1
ATOM 663 C CA . ARG A 1 82 ? -0.335 11.528 17.230 1.00 90.00 82 ARG A CA 1
ATOM 664 C C . ARG A 1 82 ? -1.293 11.124 16.109 1.00 90.00 82 ARG A C 1
ATOM 666 O O . ARG A 1 82 ? -2.355 10.582 16.398 1.00 90.00 82 ARG A O 1
ATOM 673 N N . PHE A 1 83 ? -0.908 11.385 14.864 1.00 92.25 83 PHE A N 1
ATOM 674 C CA . PHE A 1 83 ? -1.708 11.103 13.682 1.00 92.25 83 PHE A CA 1
ATOM 675 C C . PHE A 1 83 ? -1.239 9.832 12.987 1.00 92.25 83 PHE A C 1
ATOM 677 O O . PHE A 1 83 ? -0.042 9.542 12.918 1.00 92.25 83 PHE A O 1
ATOM 684 N N . PHE A 1 84 ? -2.207 9.091 12.476 1.00 93.50 84 PHE A N 1
ATOM 685 C CA . PHE A 1 84 ? -2.062 7.913 11.651 1.00 93.50 84 PHE A CA 1
ATOM 686 C C . PHE A 1 84 ? -2.629 8.229 10.271 1.00 93.50 84 PHE A C 1
ATOM 688 O O . PHE A 1 84 ? -3.805 8.561 10.142 1.00 93.50 84 PHE A O 1
ATOM 695 N N . THR A 1 85 ? -1.803 8.101 9.242 1.00 94.44 85 THR A N 1
ATOM 696 C CA . THR A 1 85 ? -2.217 8.339 7.860 1.00 94.44 85 THR A CA 1
ATOM 697 C C . THR A 1 85 ? -2.599 7.018 7.204 1.00 94.44 85 THR A C 1
ATOM 699 O O . THR A 1 85 ? -1.767 6.107 7.089 1.00 94.44 85 THR A O 1
ATOM 702 N N . ALA A 1 86 ? -3.845 6.917 6.751 1.00 92.19 86 ALA A N 1
ATOM 703 C CA . ALA A 1 86 ? -4.367 5.754 6.054 1.00 92.19 86 ALA A CA 1
ATOM 704 C C . ALA A 1 86 ? -3.924 5.703 4.583 1.00 92.19 86 ALA A C 1
ATOM 706 O O . ALA A 1 86 ? -3.484 6.683 3.988 1.00 92.19 86 ALA A O 1
ATOM 707 N N . GLY A 1 87 ? -3.997 4.515 3.984 1.00 89.69 87 GLY A N 1
ATOM 708 C CA . GLY A 1 87 ? -3.532 4.255 2.617 1.00 89.69 87 GLY A CA 1
ATOM 709 C C . GLY A 1 87 ? -4.467 4.713 1.489 1.00 89.69 87 GLY A C 1
ATOM 710 O O . GLY A 1 87 ? -4.149 4.526 0.311 1.00 89.69 87 GLY A O 1
ATOM 711 N N . TRP A 1 88 ? -5.608 5.292 1.841 1.00 89.56 88 TRP A N 1
ATOM 712 C CA . TRP A 1 88 ? -6.631 5.811 0.939 1.00 89.56 88 TRP A CA 1
ATOM 713 C C . TRP A 1 88 ? -6.775 7.325 1.132 1.00 89.56 88 TRP A C 1
ATOM 715 O O . TRP A 1 88 ? -6.416 7.842 2.200 1.00 89.56 88 TRP A O 1
ATOM 725 N N . PRO A 1 89 ? -7.204 8.059 0.093 1.00 84.12 89 PRO A N 1
ATOM 726 C CA . PRO A 1 89 ? -7.338 9.496 0.200 1.00 84.12 89 PRO A CA 1
ATOM 727 C C . PRO A 1 89 ? -8.457 9.875 1.163 1.00 84.12 89 PRO A C 1
ATOM 729 O O . PRO A 1 89 ? -9.318 9.074 1.526 1.00 84.12 89 PRO A O 1
ATOM 732 N N . GLU A 1 90 ? -8.409 11.130 1.577 1.00 82.69 90 GLU A N 1
ATOM 733 C CA . GLU A 1 90 ? -9.535 11.797 2.205 1.00 82.69 90 GLU A CA 1
ATOM 734 C C . GLU A 1 90 ? -10.753 11.777 1.264 1.00 82.69 90 GLU A C 1
ATOM 736 O O . GLU A 1 90 ? -10.600 11.773 0.042 1.00 82.69 90 GLU A O 1
ATOM 741 N N . ALA A 1 91 ? -11.965 11.748 1.827 1.00 67.94 91 ALA A N 1
ATOM 742 C CA . ALA A 1 91 ? -13.207 11.591 1.061 1.00 67.94 91 ALA A CA 1
ATOM 743 C C . ALA A 1 91 ? -13.425 12.694 0.003 1.00 67.94 91 ALA A C 1
ATOM 745 O O . ALA A 1 91 ? -14.188 12.505 -0.945 1.00 67.94 91 ALA A O 1
ATOM 746 N N . GLU A 1 92 ? -12.748 13.835 0.148 1.00 64.38 92 GLU A N 1
ATOM 747 C CA . GLU A 1 92 ? -12.730 14.891 -0.856 1.00 64.38 92 GLU A CA 1
ATOM 748 C C . GLU A 1 92 ? -11.923 14.466 -2.090 1.00 64.38 92 GLU A C 1
ATOM 750 O O . GLU A 1 92 ? -10.686 14.474 -2.116 1.00 64.38 92 GLU A O 1
ATOM 755 N N . ALA A 1 93 ? -12.659 14.110 -3.144 1.00 55.62 93 ALA A N 1
ATOM 756 C CA . ALA A 1 93 ? -12.100 13.736 -4.432 1.00 55.62 93 ALA A CA 1
ATOM 757 C C . ALA A 1 93 ? -11.139 14.819 -4.955 1.00 55.62 93 ALA A C 1
ATOM 759 O O . ALA A 1 93 ? -11.522 15.966 -5.171 1.00 55.62 93 ALA A O 1
ATOM 760 N N . GLY A 1 94 ? -9.884 14.432 -5.196 1.00 56.12 94 GLY A N 1
ATOM 761 C CA . GLY A 1 94 ? -8.871 15.301 -5.803 1.00 56.12 94 GLY A CA 1
ATOM 762 C C . GLY A 1 94 ? -7.964 16.054 -4.827 1.00 56.12 94 GLY A C 1
ATOM 763 O O . GLY A 1 94 ? -7.018 16.686 -5.291 1.00 56.12 94 GLY A O 1
ATOM 764 N N . SER A 1 95 ? -8.159 15.944 -3.505 1.00 62.69 95 SER A N 1
ATOM 765 C CA . SER A 1 95 ? -7.258 16.593 -2.532 1.00 62.69 95 SER A CA 1
ATOM 766 C C . SER A 1 95 ? -5.823 16.050 -2.602 1.00 62.69 95 SER A C 1
ATOM 768 O O . SER A 1 95 ? -4.867 16.725 -2.218 1.00 62.69 95 SER A O 1
ATOM 770 N N . GLY A 1 96 ? -5.656 14.800 -3.056 1.00 66.75 96 GLY A N 1
ATOM 771 C CA . GLY A 1 96 ? -4.380 14.079 -3.021 1.00 66.75 96 GLY A CA 1
ATOM 772 C C . GLY A 1 96 ? -3.857 13.834 -1.599 1.00 66.75 96 GLY A C 1
ATOM 773 O O . GLY A 1 96 ? -2.793 13.231 -1.430 1.00 66.75 96 GLY A O 1
ATOM 774 N N . ARG A 1 97 ? -4.597 14.281 -0.577 1.00 81.69 97 ARG A N 1
ATOM 775 C CA . ARG A 1 97 ? -4.286 14.097 0.831 1.00 81.69 97 ARG A CA 1
ATOM 776 C C . ARG A 1 97 ? -4.804 12.739 1.263 1.00 81.69 97 ARG A C 1
ATOM 778 O O . ARG A 1 97 ? -5.893 12.312 0.893 1.00 81.69 97 ARG A O 1
ATOM 785 N N . LEU A 1 98 ? -3.981 12.042 2.030 1.00 87.12 98 LEU A N 1
ATOM 786 C CA . LEU A 1 98 ? -4.357 10.778 2.636 1.00 87.12 98 LEU A CA 1
ATOM 787 C C . LEU A 1 98 ? -5.167 11.037 3.903 1.00 87.12 98 LEU A C 1
ATOM 789 O O . LEU A 1 98 ? -4.880 11.987 4.631 1.00 87.12 98 LEU A O 1
ATOM 793 N N . ARG A 1 99 ? -6.157 10.184 4.164 1.00 90.19 99 ARG A N 1
ATOM 794 C CA . ARG A 1 99 ? -7.022 10.326 5.334 1.00 90.19 99 ARG A CA 1
ATOM 795 C C . ARG A 1 99 ? -6.211 10.171 6.621 1.00 90.19 99 ARG A C 1
ATOM 797 O O . ARG A 1 99 ? -5.435 9.224 6.759 1.00 90.19 99 ARG A O 1
ATOM 804 N N . GLU A 1 100 ? -6.405 11.087 7.561 1.00 93.00 100 GLU A N 1
ATOM 805 C CA . GLU A 1 100 ? -5.732 11.084 8.859 1.00 93.00 100 GLU A CA 1
ATOM 806 C C . GLU A 1 100 ? -6.697 10.673 9.969 1.00 93.00 100 GLU A C 1
ATOM 808 O O . GLU A 1 100 ? -7.875 11.019 9.955 1.00 93.00 100 GLU A O 1
ATOM 813 N N . PHE A 1 101 ? -6.162 9.935 10.932 1.00 92.06 101 PHE A N 1
ATOM 814 C CA . PHE A 1 101 ? -6.852 9.475 12.128 1.00 92.06 101 PHE A CA 1
ATOM 815 C C . PHE A 1 101 ? -5.987 9.773 13.354 1.00 92.06 101 PHE A C 1
ATOM 817 O O . PHE A 1 101 ? -4.756 9.796 13.276 1.00 92.06 101 PHE A O 1
ATOM 824 N N . VAL A 1 102 ? -6.607 9.970 14.506 1.00 94.19 102 VAL A N 1
ATOM 825 C CA . VAL A 1 102 ? -5.944 10.128 15.800 1.00 94.19 102 VAL A CA 1
ATOM 826 C C . VAL A 1 102 ? -5.795 8.761 16.474 1.00 94.19 102 VAL A C 1
ATOM 828 O O . VAL A 1 102 ? -6.583 7.837 16.272 1.00 94.19 102 VAL A O 1
ATOM 831 N N . ILE A 1 103 ? -4.757 8.603 17.297 1.00 94.00 103 ILE A N 1
ATOM 832 C CA . ILE A 1 103 ? -4.600 7.412 18.146 1.00 94.00 103 ILE A CA 1
ATOM 833 C C . ILE A 1 103 ? -5.862 7.192 18.998 1.00 94.00 103 ILE A C 1
ATOM 835 O O . ILE A 1 103 ? -6.363 8.121 19.627 1.00 94.00 103 ILE A O 1
ATOM 839 N N . GLY A 1 104 ? -6.326 5.944 19.050 1.00 93.12 104 GLY A N 1
ATOM 840 C CA . GLY A 1 104 ? -7.552 5.522 19.727 1.00 93.12 104 GLY A CA 1
ATOM 841 C C . GLY A 1 104 ? -8.743 5.354 18.784 1.00 93.12 104 GLY A C 1
ATOM 842 O O . GLY A 1 104 ? -9.680 4.636 19.129 1.00 93.12 104 GLY A O 1
ATOM 843 N N . GLU A 1 105 ? -8.697 5.943 17.588 1.00 94.88 105 GLU A N 1
ATOM 844 C CA . GLU A 1 105 ? -9.758 5.778 16.597 1.00 94.88 105 GLU A CA 1
ATOM 845 C C . GLU A 1 105 ? -9.739 4.391 15.943 1.00 94.88 105 GLU A C 1
ATOM 847 O O . GLU A 1 105 ? -8.730 3.673 15.923 1.00 94.88 105 GLU A O 1
ATOM 852 N N . PHE A 1 106 ? -10.894 4.020 15.392 1.00 93.56 106 PHE A N 1
ATOM 853 C CA . PHE A 1 106 ? -11.042 2.833 14.569 1.00 93.56 106 PHE A CA 1
ATOM 854 C C . PHE A 1 106 ? -10.777 3.181 13.103 1.00 93.56 106 PHE A C 1
ATOM 856 O O . PHE A 1 106 ? -11.367 4.109 12.550 1.00 93.56 106 PHE A O 1
ATOM 863 N N . LEU A 1 107 ? -9.895 2.411 12.472 1.00 92.75 107 LEU A N 1
ATOM 864 C CA . LEU A 1 107 ? -9.570 2.524 11.059 1.00 92.75 107 LEU A CA 1
ATOM 865 C C . LEU A 1 107 ? -10.695 1.905 10.222 1.00 92.75 107 LEU A C 1
ATOM 867 O O . LEU A 1 107 ? -10.628 0.734 9.839 1.00 92.75 107 LEU A O 1
ATOM 871 N N . ASP A 1 108 ? -11.723 2.702 9.954 1.00 88.38 108 ASP A N 1
ATOM 872 C CA . ASP A 1 108 ? -12.807 2.321 9.056 1.00 88.38 108 ASP A CA 1
ATOM 873 C C . ASP A 1 108 ? -12.417 2.529 7.586 1.00 88.38 108 ASP A C 1
ATOM 875 O O . ASP A 1 108 ? -11.701 3.474 7.243 1.00 88.38 108 ASP A O 1
ATOM 879 N N . ILE A 1 109 ? -12.890 1.626 6.728 1.00 87.62 109 ILE A N 1
ATOM 880 C CA . ILE A 1 109 ? -12.685 1.670 5.281 1.00 87.62 109 ILE A CA 1
ATOM 881 C C . ILE A 1 109 ? -14.016 1.419 4.576 1.00 87.62 109 ILE A C 1
ATOM 883 O O . ILE A 1 109 ? -14.596 0.333 4.627 1.00 87.62 109 ILE A O 1
ATOM 887 N N . SER A 1 110 ? -14.488 2.440 3.878 1.00 87.62 110 SER A N 1
ATOM 888 C CA . SER A 1 110 ? -15.680 2.382 3.048 1.00 87.62 110 SER A CA 1
ATOM 889 C C . SER A 1 110 ? -15.448 1.562 1.776 1.00 87.62 110 SER A C 1
ATOM 891 O O . SER A 1 110 ? -14.322 1.333 1.324 1.00 87.62 110 SER A O 1
ATOM 893 N N . VAL A 1 111 ? -16.546 1.158 1.133 1.00 85.56 111 VAL A N 1
ATOM 894 C CA . VAL A 1 111 ? -16.507 0.460 -0.163 1.00 85.56 111 VAL A CA 1
ATOM 895 C C . VAL A 1 111 ? -15.809 1.305 -1.236 1.00 85.56 111 VAL A C 1
ATOM 897 O O . VAL A 1 111 ? -15.057 0.761 -2.044 1.00 85.56 111 VAL A O 1
ATOM 900 N N . ALA A 1 112 ? -16.012 2.626 -1.225 1.00 86.19 112 ALA A N 1
ATOM 901 C CA . ALA A 1 112 ? -15.368 3.544 -2.161 1.00 86.19 112 ALA A CA 1
ATOM 902 C C . ALA A 1 112 ? -13.844 3.590 -1.953 1.00 86.19 112 ALA A C 1
ATOM 904 O O . ALA A 1 112 ? -13.088 3.414 -2.908 1.00 86.19 112 ALA A O 1
ATOM 905 N N . GLU A 1 113 ? -13.388 3.728 -0.703 1.00 87.62 113 GLU A N 1
ATOM 906 C CA . GLU A 1 113 ? -11.958 3.732 -0.354 1.00 87.62 113 GLU A CA 1
ATOM 907 C C . GLU A 1 113 ? -11.283 2.393 -0.698 1.00 87.62 113 GLU A C 1
ATOM 909 O O . GLU A 1 113 ? -10.137 2.361 -1.163 1.00 87.62 113 GLU A O 1
ATOM 914 N N . LEU A 1 114 ? -11.995 1.273 -0.525 1.00 87.25 114 LEU A N 1
ATOM 915 C CA . LEU A 1 114 ? -11.511 -0.046 -0.929 1.00 87.25 114 LEU A CA 1
ATOM 916 C C . LEU A 1 114 ? -11.385 -0.164 -2.455 1.00 87.25 114 LEU A C 1
ATOM 918 O O . LEU A 1 114 ? -10.346 -0.608 -2.947 1.00 87.25 114 LEU A O 1
ATOM 922 N N . ALA A 1 115 ? -12.409 0.250 -3.206 1.00 88.06 115 ALA A N 1
ATOM 923 C CA . ALA A 1 115 ? -12.384 0.239 -4.667 1.00 88.06 115 ALA A CA 1
ATOM 924 C C . ALA A 1 115 ? -11.235 1.099 -5.214 1.00 88.06 115 ALA A C 1
ATOM 926 O O . ALA A 1 115 ? -10.508 0.675 -6.117 1.00 88.06 115 ALA A O 1
ATOM 927 N N . GLU A 1 116 ? -11.00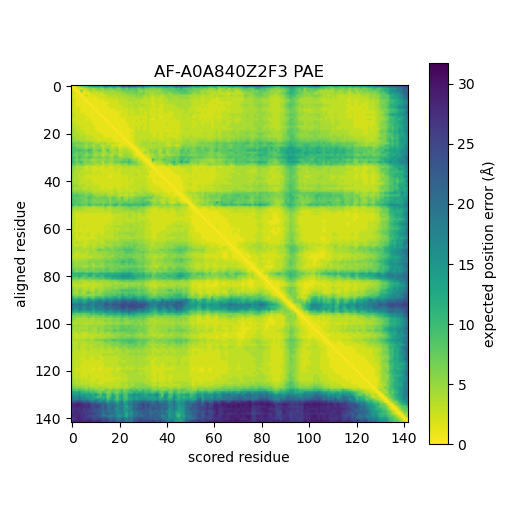8 2.269 -4.620 1.00 88.81 116 GLU A N 1
ATOM 928 C CA . GLU A 1 116 ? -9.904 3.138 -5.004 1.00 88.81 116 GLU A CA 1
ATOM 929 C C . GLU A 1 116 ? -8.538 2.548 -4.635 1.00 88.81 116 GLU A C 1
ATOM 931 O O . GLU A 1 116 ? -7.588 2.634 -5.412 1.00 88.81 116 GLU A O 1
ATOM 936 N N . THR A 1 117 ? -8.431 1.881 -3.485 1.00 89.62 117 THR A N 1
ATOM 937 C CA . THR A 1 117 ? -7.208 1.164 -3.102 1.00 89.62 117 THR A CA 1
ATOM 938 C C . THR A 1 117 ? -6.868 0.068 -4.115 1.00 89.62 117 THR A C 1
ATOM 940 O O . THR A 1 117 ? -5.715 -0.050 -4.535 1.00 89.62 117 THR A O 1
ATOM 943 N N . CYS A 1 118 ? -7.861 -0.694 -4.579 1.00 89.94 118 CYS A N 1
ATOM 944 C CA . CYS A 1 118 ? -7.678 -1.677 -5.649 1.00 89.94 118 CYS A CA 1
ATOM 945 C C . CYS A 1 118 ? -7.255 -1.018 -6.973 1.00 89.94 118 CYS A C 1
ATOM 947 O O . CYS A 1 118 ? -6.338 -1.504 -7.641 1.00 89.94 118 CYS A O 1
ATOM 949 N N . ALA A 1 119 ? -7.877 0.107 -7.342 1.00 90.50 119 ALA A N 1
ATOM 950 C CA . ALA A 1 119 ? -7.502 0.872 -8.530 1.00 90.50 119 ALA A CA 1
ATOM 951 C C . ALA A 1 119 ? -6.056 1.388 -8.447 1.00 90.50 119 ALA A C 1
ATOM 953 O O . ALA A 1 119 ? -5.327 1.324 -9.437 1.00 90.50 119 ALA A O 1
ATOM 954 N N . PHE A 1 120 ? -5.617 1.821 -7.264 1.00 91.44 120 PHE A N 1
ATOM 955 C CA . PHE A 1 120 ? -4.242 2.232 -7.007 1.00 91.44 120 PHE A CA 1
ATOM 956 C C . PHE A 1 120 ? -3.251 1.069 -7.150 1.00 91.44 120 PHE A C 1
ATOM 958 O O . PHE A 1 120 ? -2.249 1.215 -7.844 1.00 91.44 120 PHE A O 1
ATOM 965 N N . TYR A 1 121 ? -3.534 -0.112 -6.586 1.00 91.44 121 TYR A N 1
ATOM 966 C CA . TYR A 1 121 ? -2.683 -1.294 -6.801 1.00 91.44 121 TYR A CA 1
ATOM 967 C C . TYR A 1 121 ? -2.569 -1.660 -8.287 1.00 91.44 121 TYR A C 1
ATOM 969 O O . TYR A 1 121 ? -1.476 -1.979 -8.760 1.00 91.44 121 TYR A O 1
ATOM 977 N N . ARG A 1 122 ? -3.670 -1.559 -9.045 1.00 90.38 122 ARG A N 1
ATOM 978 C CA . ARG A 1 122 ? -3.662 -1.765 -10.500 1.00 90.38 122 ARG A CA 1
ATOM 979 C C . ARG A 1 122 ? -2.815 -0.720 -11.227 1.00 90.38 122 ARG A C 1
ATOM 981 O O . ARG A 1 122 ? -2.095 -1.089 -12.151 1.00 90.38 122 ARG A O 1
ATOM 988 N N . LEU A 1 123 ? -2.876 0.550 -10.821 1.00 90.25 123 LEU A N 1
ATOM 989 C CA . LEU A 1 123 ? -2.031 1.613 -11.373 1.00 90.25 123 LEU A CA 1
ATOM 990 C C . LEU A 1 123 ? -0.549 1.292 -11.159 1.00 90.25 123 LEU A C 1
ATOM 992 O O . LEU A 1 123 ? 0.200 1.261 -12.124 1.00 90.25 123 LEU A O 1
ATOM 996 N N . VAL A 1 124 ? -0.145 0.955 -9.930 1.00 89.81 124 VAL A N 1
ATOM 997 C CA . VAL A 1 124 ? 1.255 0.614 -9.623 1.00 89.81 124 VAL A CA 1
ATOM 998 C C . VAL A 1 124 ? 1.719 -0.612 -10.416 1.00 89.81 124 VAL A C 1
ATOM 1000 O O . VAL A 1 124 ? 2.832 -0.627 -10.935 1.00 89.81 124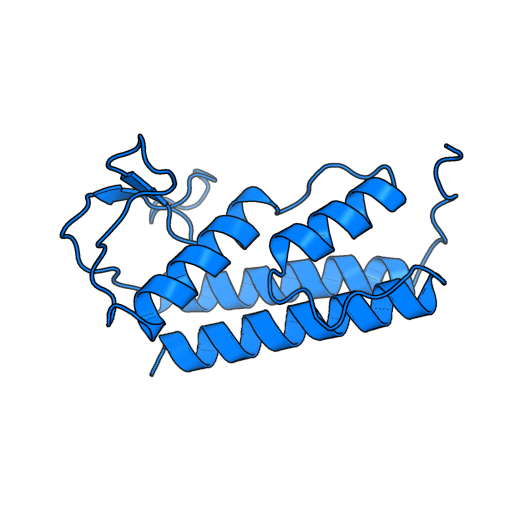 VAL A O 1
ATOM 1003 N N . ALA A 1 125 ? 0.872 -1.636 -10.552 1.00 88.12 125 ALA A N 1
ATOM 1004 C CA . ALA A 1 125 ? 1.182 -2.789 -11.392 1.00 88.12 125 ALA A CA 1
ATOM 1005 C C . ALA A 1 125 ? 1.319 -2.396 -12.873 1.00 88.12 125 ALA A C 1
ATOM 1007 O O . ALA A 1 125 ? 2.240 -2.853 -13.539 1.00 88.12 125 ALA A O 1
ATOM 1008 N N . THR A 1 126 ? 0.447 -1.523 -13.381 1.00 86.81 126 THR A N 1
ATOM 1009 C CA . THR A 1 126 ? 0.516 -1.017 -14.762 1.00 86.81 126 THR A CA 1
ATOM 1010 C C . THR A 1 126 ? 1.796 -0.221 -14.993 1.00 86.81 126 THR A C 1
ATOM 1012 O O . THR A 1 126 ? 2.458 -0.443 -16.000 1.00 86.81 126 THR A O 1
ATOM 1015 N N . ASP A 1 127 ? 2.193 0.625 -14.041 1.00 84.69 127 ASP A N 1
ATOM 1016 C CA . ASP A 1 127 ? 3.463 1.355 -14.083 1.00 84.69 127 ASP A CA 1
ATOM 1017 C C . ASP A 1 127 ? 4.655 0.385 -14.122 1.00 84.69 127 ASP A C 1
ATOM 1019 O O . ASP A 1 127 ? 5.618 0.637 -14.834 1.00 84.69 127 ASP A O 1
ATOM 1023 N N . LEU A 1 128 ? 4.591 -0.755 -13.420 1.00 82.56 128 LEU A N 1
ATOM 1024 C CA . LEU A 1 128 ? 5.612 -1.809 -13.516 1.00 82.56 128 LEU A CA 1
ATOM 1025 C C . LEU A 1 128 ? 5.600 -2.507 -14.885 1.00 82.56 128 LEU A C 1
ATOM 1027 O O . LEU A 1 128 ? 6.658 -2.733 -15.466 1.00 82.56 128 LEU A O 1
ATOM 1031 N N . PHE A 1 129 ? 4.423 -2.838 -15.423 1.00 75.50 129 PHE A N 1
ATOM 1032 C CA . PHE A 1 129 ? 4.285 -3.528 -16.713 1.00 75.50 129 PHE A CA 1
ATOM 1033 C C . PHE A 1 129 ? 4.607 -2.647 -17.924 1.00 75.50 129 PHE A C 1
ATOM 1035 O O . PHE A 1 129 ? 5.124 -3.159 -18.921 1.00 75.50 129 PHE A O 1
ATOM 1042 N N . GLY A 1 130 ? 4.334 -1.343 -17.855 1.00 69.88 130 GLY A N 1
ATOM 1043 C CA . GLY A 1 130 ? 4.733 -0.379 -18.881 1.00 69.88 130 GLY A CA 1
ATOM 1044 C C . GLY A 1 130 ? 6.242 -0.425 -19.127 1.00 69.88 130 GLY A C 1
ATOM 1045 O O . GLY A 1 130 ? 6.679 -0.444 -20.275 1.00 69.88 130 GLY A O 1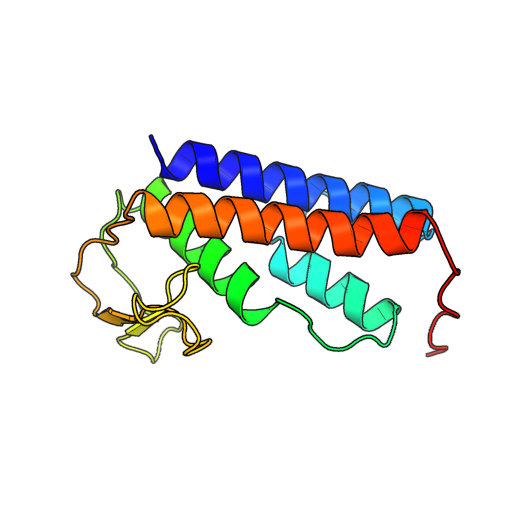
ATOM 1046 N N . GLU A 1 131 ? 7.026 -0.603 -18.061 1.00 64.88 131 GLU A N 1
ATOM 1047 C CA . GLU A 1 131 ? 8.483 -0.775 -18.138 1.00 64.88 131 GLU A CA 1
ATOM 1048 C C . GLU A 1 131 ? 8.910 -2.131 -18.700 1.00 64.88 131 GLU A C 1
ATOM 1050 O O . GLU A 1 131 ? 9.927 -2.231 -19.387 1.00 64.88 131 GLU A O 1
ATOM 1055 N N . LEU A 1 132 ? 8.132 -3.185 -18.442 1.00 57.72 132 LEU A N 1
ATOM 1056 C CA . LEU A 1 132 ? 8.373 -4.504 -19.032 1.00 57.72 132 LEU A CA 1
ATOM 1057 C C . LEU A 1 132 ? 8.104 -4.513 -20.544 1.00 57.72 132 LEU A C 1
ATOM 1059 O O . LEU A 1 132 ? 8.708 -5.303 -21.269 1.00 57.72 132 LEU A O 1
ATOM 1063 N N . SER A 1 133 ? 7.217 -3.632 -21.015 1.00 59.22 133 SER A N 1
ATOM 1064 C CA . SER A 1 133 ? 6.697 -3.634 -22.387 1.00 59.22 133 SER A CA 1
ATOM 1065 C C . SER A 1 133 ? 7.383 -2.624 -23.315 1.00 59.22 133 SER A C 1
ATOM 1067 O O . SER A 1 133 ? 7.331 -2.790 -24.532 1.00 59.22 133 SER A O 1
ATOM 1069 N N . GLY A 1 134 ? 8.051 -1.592 -22.788 1.00 55.94 134 GLY A N 1
ATOM 1070 C CA . GLY A 1 134 ? 8.666 -0.561 -23.619 1.00 55.94 134 GLY A CA 1
ATOM 1071 C C . GLY A 1 134 ? 9.744 0.252 -22.909 1.00 55.94 134 GLY A C 1
ATOM 1072 O O . GLY A 1 134 ? 9.463 0.986 -21.974 1.00 55.94 134 GLY A O 1
ATOM 1073 N N . ASN A 1 135 ? 10.954 0.202 -23.476 1.00 47.22 135 ASN A N 1
ATOM 1074 C CA . ASN A 1 135 ? 12.105 1.070 -23.202 1.00 47.22 135 ASN A CA 1
ATOM 1075 C C . ASN A 1 135 ? 12.908 0.738 -21.927 1.00 47.22 135 ASN A C 1
ATOM 1077 O O . ASN A 1 135 ? 12.579 1.159 -20.827 1.00 47.22 135 ASN A O 1
ATOM 1081 N N . ARG A 1 136 ? 14.035 0.023 -22.087 1.00 51.59 136 ARG A N 1
ATOM 1082 C CA . ARG A 1 136 ? 15.001 -0.209 -20.998 1.00 51.59 136 ARG A CA 1
ATOM 1083 C C . ARG A 1 136 ? 15.488 1.147 -20.461 1.00 51.59 136 ARG A C 1
ATOM 1085 O O . ARG A 1 136 ? 16.188 1.842 -21.205 1.00 51.59 136 ARG A O 1
ATOM 1092 N N . PRO A 1 137 ? 15.222 1.518 -19.197 1.00 52.00 137 PRO A N 1
ATOM 1093 C CA . PRO A 1 137 ? 15.877 2.679 -18.622 1.00 52.00 137 PRO A CA 1
ATOM 1094 C C . PRO A 1 137 ? 17.384 2.405 -18.564 1.00 52.00 137 PRO A C 1
ATOM 1096 O O . PRO A 1 137 ? 17.826 1.320 -18.170 1.00 52.00 137 PRO A O 1
ATOM 1099 N N . ARG A 1 138 ? 18.193 3.375 -19.009 1.00 53.03 138 ARG A N 1
ATOM 1100 C CA . ARG A 1 138 ? 19.644 3.320 -18.808 1.00 53.03 138 ARG A CA 1
ATOM 1101 C C . ARG A 1 138 ? 19.878 3.373 -17.294 1.00 53.03 138 ARG A C 1
ATOM 1103 O O . ARG A 1 138 ? 19.424 4.335 -16.681 1.00 53.03 138 ARG A O 1
ATOM 1110 N N . PRO A 1 139 ? 20.547 2.379 -16.685 1.00 53.69 139 PRO A N 1
ATOM 1111 C CA . PRO A 1 139 ? 20.830 2.432 -15.258 1.00 53.69 139 PRO A CA 1
ATOM 1112 C C . PRO A 1 139 ? 21.669 3.679 -14.969 1.00 53.69 139 PRO A C 1
ATOM 1114 O O . PRO A 1 139 ? 22.658 3.929 -15.668 1.00 53.69 139 PRO A O 1
ATOM 1117 N N . CYS A 1 140 ? 21.280 4.460 -13.956 1.00 48.62 140 CYS A N 1
ATOM 1118 C CA . CYS A 1 140 ? 22.145 5.512 -13.430 1.00 48.62 140 CYS A CA 1
ATOM 1119 C C . CYS A 1 140 ? 23.455 4.851 -12.978 1.00 48.62 140 CYS A C 1
ATOM 1121 O O . CYS A 1 140 ? 23.443 3.982 -12.103 1.00 48.62 140 CYS A O 1
ATOM 1123 N N . ARG A 1 141 ? 24.575 5.212 -13.617 1.00 44.50 141 ARG A N 1
ATOM 1124 C CA . ARG A 1 141 ? 25.908 4.812 -13.154 1.00 44.50 141 ARG A CA 1
ATOM 1125 C C . ARG A 1 141 ? 26.167 5.529 -11.829 1.00 44.50 141 ARG A C 1
ATOM 1127 O O . ARG A 1 141 ? 26.157 6.757 -11.809 1.00 44.50 141 ARG A O 1
ATOM 1134 N N . ILE A 1 142 ? 26.336 4.747 -10.762 1.00 41.62 142 ILE A N 1
ATOM 1135 C CA . ILE A 1 142 ? 26.973 5.185 -9.511 1.00 41.62 142 ILE A CA 1
ATOM 1136 C C . ILE A 1 142 ? 28.467 5.343 -9.787 1.00 41.62 142 ILE A C 1
ATOM 1138 O O . ILE A 1 142 ? 29.008 4.463 -10.500 1.00 41.62 142 ILE A O 1
#

pLDDT: mean 83.63, std 11.86, range [41.62, 94.88]

Foldseek 3Di:
DVLVVLLVLLVVLLVLLLVLCVVVVHDRDNVPSQNLVSQVVVCVQLVHPSDCSVLSLQSVVQSCCCPVVVQAAQDDSDNPDQKRFHSFCDPPPPPPHTDIDGHGDGRDDDPVRSVVSVVVSVVSVVVSVVCVVDDDRDGDDD

Mean predicted aligned error: 6.69 Å

Organism: NCBI:txid463200

Nearest PDB structures (foldseek):
  4uca-assembly2_B  TM=2.642E-01  e=3.085E+00  Human respiratory syncytial virus A2
  4uce-assembly1_A  TM=2.331E-01  e=3.267E+00  Human respiratory syncytial virus A2
  4uc7-assembly1_A  TM=2.661E-01  e=8.656E+00  Human respiratory syncytial virus A2

Radius of gyration: 15.9 Å; Cα contacts (8 Å, |Δi|>4): 176; chains: 1; bounding box: 44×28×43 Å

Secondary structure (DSSP, 8-state):
-HHHHHHHHHHHHHHHHHHHHHHTT----TT---HHHHHHHHHHHHT---TTHHHHHHHHHHHHHHHHSTTB--S-SSTT-SEEEEEEE-SSTT--PEEEEETT-B----HHHHHHHHHHHHHHHHHHHHHHHS--PPPPP-

Solvent-accessible surface area (backbone atoms only — not comparable to full-atom values): 8012 Å² total; per-residue (Å²): 113,69,31,56,56,50,44,50,54,49,48,49,53,40,50,53,48,33,53,52,32,45,75,72,73,41,88,53,55,90,84,59,84,49,45,30,62,53,51,46,52,51,26,56,51,56,69,46,71,71,69,68,36,72,46,40,46,18,34,56,50,40,30,49,30,35,60,76,48,74,19,41,33,85,57,26,77,45,98,89,40,62,46,28,50,38,44,35,63,37,90,59,84,84,69,86,44,55,28,73,42,51,58,73,41,70,68,80,76,53,72,66,48,50,54,49,44,54,50,49,55,51,49,56,50,47,61,55,47,50,52,76,74,54,71,84,71,72,67,66,82,128

Sequence (142 aa):
MIGNGLRELDRFLNVLLDETMTLHRLRARPDQKNTANKWSAFQHWRGAPLSHDKRLRALGRSRNCLFYCGGYITRGDSRSTRFFTAGWPEAEAGSGRLREFVIGEFLDISVAELAETCAFYRLVATDLFGELSGNRPRPCRI